Protein AF-A0AA96JY96-F1 (afdb_monomer_lite)

Secondary structure (DSSP, 8-state):
----------PPPPHHHHHHHHHHHHH-SS--HHHHHHHHHHHT--HHHHHHHHHHHHHHHHHHHHHHHHHHHHHHHHHHHHHHHHHHHHHHHHHTTGGGSTTSSTTS------------------

InterPro domains:
  IPR001356 Homeodomain [PF00046] (7-63)
  IPR001356 Homeodomain [PS50071] (4-64)
  IPR001356 Homeodomain [SM00389] (6-68)
  IPR001356 Homeodomain [cd00086] (7-64)
  IPR009057 Homedomain-like superfamily [SSF46689] (4-63)
  IPR017970 Homeobox, conserved site [PS00027] (39-62)
  IPR020479 Homeodomain, metazoa [PR00024] (28-39)
  IPR020479 Homeodomain, metazoa [PR00024] (43-53)
  IPR020479 Homeodomain, metazoa [PR00024] (53-62)
  IPR050296 Antennapedia-type homeobox [PTHR45659] (6-80)

Foldseek 3Di:
DPPPPDPDPDDDADPVLVVVLVVVCVVPLDDDPVVLVVSCVVRVHDSVVSVVVSVVVVVVVVVVVVVVVVVVVVVVVVVVVVVVVVVVVVVVVVVVPPPPPPVVPVPPDDDDDDDDDDDDDDDDDD

Radius of gyration: 41.64 Å; chains: 1; bounding box: 58×68×116 Å

Structure (mmCIF, N/CA/C/O backbone):
data_AF-A0AA96JY96-F1
#
_entry.id   AF-A0AA96JY96-F1
#
loop_
_atom_site.group_PDB
_atom_site.id
_atom_site.type_symbol
_a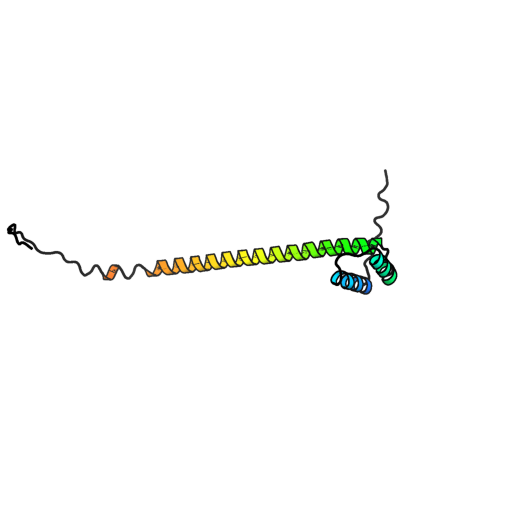tom_site.label_atom_id
_atom_site.label_alt_id
_atom_site.label_comp_id
_atom_site.label_asym_id
_atom_site.label_entity_id
_atom_site.label_seq_id
_atom_site.pdbx_PDB_ins_code
_atom_site.Cartn_x
_atom_site.Cartn_y
_atom_site.Cartn_z
_atom_site.occupancy
_atom_site.B_iso_or_equiv
_atom_site.auth_seq_id
_atom_site.auth_comp_id
_atom_site.auth_asym_id
_atom_site.auth_atom_id
_atom_site.pdbx_PDB_model_num
ATOM 1 N N . GLY A 1 1 ? 19.195 33.165 -6.068 1.00 35.53 1 GLY A N 1
ATOM 2 C CA . GLY A 1 1 ? 19.482 31.882 -6.739 1.00 35.53 1 GLY A CA 1
ATOM 3 C C . GLY A 1 1 ? 18.185 31.217 -7.148 1.00 35.53 1 GLY A C 1
ATOM 4 O O . GLY A 1 1 ? 17.439 30.784 -6.282 1.00 35.53 1 GLY A O 1
ATOM 5 N N . ALA A 1 2 ? 17.887 31.182 -8.446 1.00 46.56 2 ALA A N 1
ATOM 6 C CA . ALA A 1 2 ? 16.674 30.578 -8.991 1.00 46.56 2 ALA A CA 1
ATOM 7 C C . ALA A 1 2 ? 16.943 29.112 -9.365 1.00 46.56 2 ALA A C 1
ATOM 9 O O . ALA A 1 2 ? 17.385 28.820 -10.468 1.00 46.56 2 ALA A O 1
ATOM 10 N N . ASN A 1 3 ? 16.701 28.188 -8.433 1.00 48.47 3 ASN A N 1
ATOM 11 C CA . ASN A 1 3 ? 16.775 26.744 -8.693 1.00 48.47 3 ASN A CA 1
ATOM 12 C C . ASN A 1 3 ? 15.516 26.017 -8.182 1.00 48.47 3 ASN A C 1
ATOM 14 O O . ASN A 1 3 ? 15.566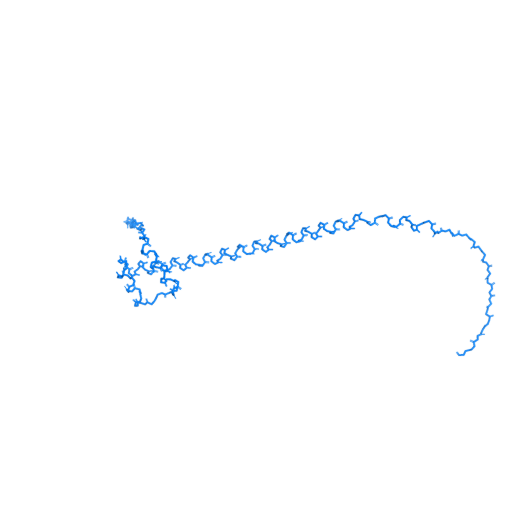 24.942 -7.597 1.00 48.47 3 ASN A O 1
ATOM 18 N N . GLY A 1 4 ? 14.348 26.626 -8.415 1.00 54.06 4 GLY A N 1
ATOM 19 C CA . GLY A 1 4 ? 13.026 26.011 -8.224 1.00 54.06 4 GLY A CA 1
ATOM 20 C C . GLY A 1 4 ? 12.534 25.247 -9.461 1.00 54.06 4 GLY A C 1
ATOM 21 O O . GLY A 1 4 ? 11.331 25.194 -9.723 1.00 54.06 4 GLY A O 1
ATOM 22 N N . LEU A 1 5 ? 13.449 24.718 -10.280 1.00 51.78 5 LEU A N 1
ATOM 23 C CA . LEU A 1 5 ? 13.134 24.208 -11.609 1.00 51.78 5 LEU A CA 1
ATOM 24 C C . LEU A 1 5 ? 12.411 22.851 -11.527 1.00 51.78 5 LEU A C 1
ATOM 26 O O . LEU A 1 5 ? 13.017 21.790 -11.421 1.00 51.78 5 LEU A O 1
ATOM 30 N N . ARG A 1 6 ? 11.079 22.930 -11.642 1.00 51.72 6 ARG A N 1
ATOM 31 C CA . ARG A 1 6 ? 10.169 21.883 -12.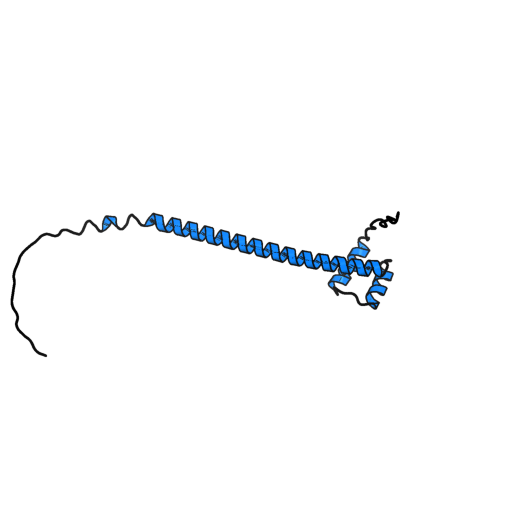135 1.00 51.72 6 ARG A CA 1
ATOM 32 C C . ARG A 1 6 ? 10.090 20.640 -11.233 1.00 51.72 6 ARG A C 1
ATOM 34 O O . ARG A 1 6 ? 10.693 19.603 -11.505 1.00 51.72 6 ARG A O 1
ATOM 41 N N . ARG A 1 7 ? 9.193 20.671 -10.234 1.00 59.50 7 ARG A N 1
ATOM 42 C CA . ARG A 1 7 ? 8.543 19.432 -9.767 1.00 59.50 7 ARG A CA 1
ATOM 43 C C . ARG A 1 7 ? 7.849 18.811 -10.982 1.00 59.50 7 ARG A C 1
ATOM 45 O O . ARG A 1 7 ? 6.760 19.235 -11.352 1.00 59.50 7 ARG A O 1
ATOM 52 N N . ARG A 1 8 ? 8.529 17.876 -11.651 1.00 64.88 8 ARG A N 1
ATOM 53 C CA . ARG A 1 8 ? 7.994 17.071 -12.753 1.00 64.88 8 ARG A CA 1
ATOM 54 C C . ARG A 1 8 ? 6.619 16.573 -12.313 1.00 64.88 8 ARG A C 1
ATOM 56 O O . ARG A 1 8 ? 6.522 15.953 -11.254 1.00 64.88 8 ARG A O 1
ATOM 63 N N . GLY A 1 9 ? 5.581 16.965 -13.057 1.00 65.69 9 GLY A N 1
ATOM 64 C CA . GLY A 1 9 ? 4.187 16.720 -12.696 1.00 65.69 9 GLY A CA 1
ATOM 65 C C . GLY A 1 9 ? 3.997 15.276 -12.249 1.00 65.69 9 GLY A C 1
ATOM 66 O O . GLY A 1 9 ? 4.583 14.356 -12.827 1.00 65.69 9 GLY A O 1
ATOM 67 N N . ARG A 1 10 ? 3.248 15.082 -11.162 1.00 78.94 10 ARG A N 1
ATOM 68 C CA . ARG A 1 10 ? 3.008 13.752 -10.610 1.00 78.94 10 ARG A CA 1
ATOM 69 C C . ARG A 1 10 ? 2.215 12.952 -11.634 1.00 78.94 10 ARG A C 1
ATOM 71 O O . ARG A 1 10 ? 1.009 13.126 -11.748 1.00 78.94 10 ARG A O 1
ATOM 78 N N . GLN A 1 11 ? 2.890 12.076 -12.363 1.00 85.19 11 GLN A N 1
ATOM 79 C CA . GLN A 1 11 ? 2.206 11.143 -13.240 1.00 85.19 11 GLN A CA 1
ATOM 80 C C . GLN A 1 11 ? 1.600 10.016 -12.403 1.00 85.19 11 GLN A C 1
ATOM 82 O O . GLN A 1 11 ? 2.275 9.433 -11.548 1.00 85.19 11 GLN A O 1
ATOM 87 N N . THR A 1 12 ? 0.318 9.745 -12.621 1.00 93.12 12 THR A N 1
ATOM 88 C CA . THR A 1 12 ? -0.383 8.601 -12.040 1.00 93.12 12 THR A CA 1
ATOM 89 C C . THR A 1 12 ? -0.037 7.340 -12.825 1.00 93.12 12 THR A C 1
ATOM 91 O O . THR A 1 12 ? 0.113 7.373 -14.045 1.00 93.12 12 THR A O 1
ATOM 94 N N . TYR A 1 13 ? 0.135 6.227 -12.115 1.00 96.62 13 TYR A N 1
ATOM 95 C CA . TYR A 1 13 ? 0.312 4.925 -12.753 1.00 96.62 13 TYR A CA 1
ATOM 96 C C . TYR A 1 13 ? -1.033 4.408 -13.249 1.00 96.62 13 TYR A C 1
ATOM 98 O O . TYR A 1 13 ? -2.075 4.692 -12.654 1.00 96.62 13 TYR A O 1
ATOM 106 N N . THR A 1 14 ? -1.013 3.645 -14.339 1.00 98.06 14 THR A N 1
ATOM 107 C CA . THR A 1 14 ? -2.225 3.009 -14.857 1.00 98.06 14 THR A CA 1
ATOM 108 C C . THR A 1 14 ? -2.736 1.948 -13.878 1.00 98.06 14 THR A C 1
ATOM 110 O O . THR A 1 14 ? -2.018 1.490 -12.977 1.00 98.06 14 THR A O 1
ATOM 113 N N . ARG A 1 15 ? -3.988 1.512 -14.068 1.00 97.88 15 ARG A N 1
ATOM 114 C CA . ARG A 1 15 ? -4.569 0.421 -13.273 1.00 97.88 15 ARG A CA 1
ATOM 115 C C . ARG A 1 15 ? -3.729 -0.853 -13.375 1.00 97.88 15 ARG A C 1
ATOM 117 O O . ARG A 1 15 ? -3.443 -1.458 -12.351 1.00 97.88 15 ARG A O 1
ATOM 124 N N . TYR A 1 16 ? -3.296 -1.206 -14.587 1.00 98.12 16 TYR A N 1
ATOM 125 C CA . TYR A 1 16 ? -2.450 -2.374 -14.842 1.00 98.12 16 TYR A CA 1
ATOM 126 C C . TYR A 1 16 ? -1.097 -2.277 -14.125 1.00 98.12 16 TYR A C 1
ATOM 128 O O . TYR A 1 16 ? -0.726 -3.193 -13.399 1.00 98.12 16 TYR A O 1
ATOM 136 N N . GLN A 1 17 ? -0.405 -1.136 -14.244 1.00 98.31 17 GLN A N 1
ATOM 137 C CA . GLN A 1 17 ? 0.876 -0.920 -13.562 1.00 98.31 17 GLN A CA 1
ATOM 138 C C . GLN A 1 17 ? 0.743 -1.076 -12.046 1.00 98.31 17 GLN A C 1
ATOM 140 O O . GLN A 1 17 ? 1.573 -1.721 -11.414 1.00 98.31 17 GLN A O 1
ATOM 145 N N . THR A 1 18 ? -0.312 -0.505 -11.462 1.00 98.25 18 THR A N 1
ATOM 146 C CA . THR A 1 18 ? -0.564 -0.608 -10.019 1.00 98.25 18 THR A CA 1
ATOM 147 C C . THR A 1 18 ? -0.840 -2.052 -9.604 1.00 98.25 18 THR A C 1
ATOM 149 O O . THR A 1 18 ? -0.305 -2.500 -8.596 1.00 98.25 18 THR A O 1
ATOM 152 N N . LEU A 1 19 ? -1.625 -2.790 -10.393 1.00 98.38 19 LEU A N 1
ATOM 153 C CA . LEU A 1 19 ? -1.949 -4.193 -10.133 1.00 98.38 19 LEU A CA 1
ATOM 154 C C . LEU A 1 19 ? -0.700 -5.079 -10.109 1.00 98.38 19 LEU A C 1
ATOM 156 O O . LEU A 1 19 ? -0.500 -5.814 -9.147 1.00 98.38 19 LEU A O 1
ATOM 160 N N . GLU A 1 20 ? 0.161 -4.971 -11.120 1.00 98.50 20 GLU A N 1
ATOM 161 C CA . GLU A 1 20 ? 1.389 -5.772 -11.193 1.00 98.50 20 GLU A CA 1
ATOM 162 C C . GLU A 1 20 ? 2.396 -5.397 -10.095 1.00 98.50 20 GLU A C 1
ATOM 164 O O . GLU A 1 20 ? 3.062 -6.267 -9.534 1.00 98.50 20 GLU A O 1
ATOM 169 N N . LEU A 1 21 ? 2.477 -4.112 -9.728 1.00 98.56 21 LEU A N 1
ATOM 170 C CA . LEU A 1 21 ? 3.290 -3.654 -8.598 1.00 98.56 21 LEU A CA 1
ATOM 171 C C . LEU A 1 21 ? 2.802 -4.230 -7.262 1.00 98.56 21 LEU A C 1
ATOM 173 O O . LEU A 1 21 ? 3.614 -4.711 -6.471 1.00 98.56 21 LEU A O 1
ATOM 177 N N . GLU A 1 22 ? 1.490 -4.210 -7.014 1.00 98.62 22 GLU A N 1
ATOM 178 C CA . GLU A 1 22 ? 0.902 -4.816 -5.816 1.00 98.62 22 GLU A CA 1
ATOM 179 C C . GLU A 1 22 ? 1.099 -6.333 -5.818 1.00 98.62 22 GLU A C 1
ATOM 181 O O . GLU A 1 22 ? 1.534 -6.877 -4.807 1.00 98.62 22 GLU A O 1
ATOM 186 N N . LYS A 1 23 ? 0.853 -7.022 -6.937 1.00 98.38 23 LYS A N 1
ATOM 187 C CA . LYS A 1 23 ? 1.056 -8.474 -7.062 1.00 98.38 23 LYS A CA 1
ATOM 188 C C . LYS A 1 23 ? 2.481 -8.885 -6.689 1.00 98.38 23 LYS A C 1
ATOM 190 O O . LYS A 1 23 ? 2.673 -9.820 -5.910 1.00 98.38 23 LYS A O 1
ATOM 195 N N . GLU A 1 24 ? 3.478 -8.161 -7.192 1.00 98.38 24 GLU A N 1
ATOM 196 C CA . GLU A 1 24 ? 4.865 -8.431 -6.826 1.00 98.38 24 GLU A CA 1
ATOM 197 C C . GLU A 1 24 ? 5.130 -8.126 -5.348 1.00 98.38 24 GLU A C 1
ATOM 199 O O . GLU A 1 24 ? 5.786 -8.914 -4.672 1.00 98.38 24 GLU A O 1
ATOM 204 N N . PHE A 1 25 ? 4.593 -7.020 -4.820 1.00 98.62 25 PHE A N 1
ATOM 205 C CA . PHE A 1 25 ? 4.758 -6.666 -3.411 1.00 98.62 25 PHE A CA 1
ATOM 206 C C . PHE A 1 25 ? 4.213 -7.750 -2.476 1.00 98.62 25 PHE A C 1
ATOM 208 O O . PHE A 1 25 ? 4.879 -8.089 -1.504 1.00 98.62 25 PHE A O 1
ATOM 215 N N . HIS A 1 26 ? 3.056 -8.339 -2.792 1.00 98.12 26 HIS A N 1
ATOM 216 C CA . HIS A 1 26 ? 2.503 -9.466 -2.030 1.00 98.12 26 HIS A CA 1
ATOM 217 C C . HIS A 1 26 ? 3.432 -10.686 -2.035 1.00 98.12 26 HIS A C 1
ATOM 219 O O . HIS A 1 26 ? 3.475 -11.423 -1.056 1.00 98.12 26 HIS A O 1
ATOM 225 N N . THR A 1 27 ? 4.188 -10.888 -3.117 1.00 97.75 27 THR A N 1
ATOM 226 C CA . THR A 1 27 ? 5.163 -11.983 -3.220 1.00 97.75 27 THR A CA 1
ATOM 227 C C . THR A 1 27 ? 6.430 -11.673 -2.421 1.00 97.75 27 THR A C 1
ATOM 229 O O . THR A 1 27 ? 6.945 -12.527 -1.702 1.00 97.75 27 THR A O 1
ATOM 232 N N . ASN A 1 28 ? 6.947 -10.446 -2.526 1.00 96.81 28 ASN A N 1
ATOM 233 C CA . ASN A 1 28 ? 8.090 -9.984 -1.749 1.00 96.81 28 ASN A CA 1
ATOM 234 C C . ASN A 1 28 ? 8.029 -8.468 -1.509 1.00 96.81 28 ASN A C 1
ATOM 236 O O . ASN A 1 28 ? 8.037 -7.666 -2.443 1.00 96.81 28 ASN A O 1
ATOM 240 N N . HIS A 1 29 ? 8.081 -8.049 -0.241 1.00 97.94 29 HIS A N 1
ATOM 241 C CA . HIS A 1 29 ? 8.071 -6.631 0.136 1.00 97.94 29 HIS A CA 1
ATOM 242 C C . HIS A 1 29 ? 9.344 -5.860 -0.280 1.00 97.94 29 HIS A C 1
ATOM 244 O O . HIS A 1 29 ? 9.381 -4.625 -0.189 1.00 97.94 29 HIS A O 1
ATOM 250 N N . TYR A 1 30 ? 10.395 -6.560 -0.719 1.00 98.31 30 TYR A N 1
ATOM 251 C CA . TYR A 1 30 ? 11.686 -6.008 -1.125 1.00 98.31 30 TYR A CA 1
ATOM 252 C C . TYR A 1 30 ? 12.136 -6.586 -2.467 1.00 98.31 30 TYR A C 1
ATOM 254 O O . TYR A 1 30 ? 12.131 -7.791 -2.687 1.00 98.31 30 TYR A O 1
ATOM 262 N N . LEU A 1 31 ? 12.615 -5.722 -3.361 1.00 97.94 31 LEU A N 1
ATOM 263 C CA . LEU A 1 31 ? 13.107 -6.156 -4.666 1.00 97.94 31 LEU A CA 1
ATOM 264 C C . LEU A 1 31 ? 14.618 -6.357 -4.691 1.00 97.94 31 LEU A C 1
ATOM 266 O O . LEU A 1 31 ? 15.389 -5.470 -4.302 1.00 97.94 31 LEU A O 1
ATOM 270 N N . THR A 1 32 ? 15.037 -7.458 -5.312 1.00 98.31 32 THR A N 1
ATOM 271 C CA . THR A 1 32 ? 16.415 -7.644 -5.775 1.00 98.31 32 THR A CA 1
ATOM 272 C C . THR A 1 32 ? 16.731 -6.716 -6.956 1.00 98.31 32 THR A C 1
ATOM 274 O O . THR A 1 32 ? 15.843 -6.123 -7.580 1.00 98.31 32 THR A O 1
ATOM 277 N N . ARG A 1 33 ? 18.023 -6.570 -7.286 1.00 98.12 33 ARG A N 1
ATOM 278 C CA . ARG A 1 33 ? 18.474 -5.787 -8.451 1.00 98.12 33 ARG A CA 1
ATOM 279 C C . ARG A 1 33 ? 17.857 -6.311 -9.747 1.00 98.12 33 ARG A C 1
ATOM 281 O O . ARG A 1 33 ? 17.343 -5.502 -10.510 1.00 98.12 33 ARG A O 1
ATOM 288 N N . ARG A 1 34 ? 17.913 -7.629 -9.968 1.00 98.31 34 ARG A N 1
ATOM 289 C CA . ARG A 1 34 ? 17.408 -8.295 -11.177 1.00 98.31 34 ARG A CA 1
ATOM 290 C C . ARG A 1 34 ? 15.904 -8.095 -11.335 1.00 98.31 34 ARG A C 1
ATOM 292 O O . ARG A 1 34 ? 15.471 -7.595 -12.367 1.00 98.31 34 ARG A O 1
ATOM 299 N N . ARG A 1 35 ? 15.124 -8.381 -10.286 1.00 98.38 35 ARG A N 1
ATOM 300 C CA . ARG A 1 35 ? 13.661 -8.280 -10.359 1.00 98.38 35 ARG A CA 1
ATOM 301 C C . ARG A 1 35 ? 13.187 -6.860 -10.666 1.00 98.38 35 ARG A C 1
ATOM 303 O O . ARG A 1 35 ? 12.246 -6.660 -11.424 1.00 98.38 35 ARG A O 1
ATOM 310 N N . ARG A 1 36 ? 13.897 -5.857 -10.145 1.00 98.56 36 ARG A N 1
ATOM 311 C CA . ARG A 1 36 ? 13.634 -4.445 -10.451 1.00 98.56 36 ARG A CA 1
ATOM 312 C C . ARG A 1 36 ? 13.790 -4.110 -11.936 1.00 98.56 36 ARG A C 1
ATOM 314 O O . ARG A 1 36 ? 12.991 -3.322 -12.430 1.00 98.56 36 ARG A O 1
ATOM 321 N N . ILE A 1 37 ? 14.785 -4.683 -12.622 1.00 98.69 37 ILE A N 1
ATOM 322 C CA . ILE A 1 37 ? 14.969 -4.509 -14.077 1.00 98.69 37 ILE A CA 1
ATOM 323 C C . ILE A 1 37 ? 13.783 -5.119 -14.813 1.00 98.69 37 ILE A C 1
ATOM 325 O O . ILE A 1 37 ? 13.167 -4.456 -15.641 1.00 98.69 37 ILE A O 1
ATOM 329 N N . GLU A 1 38 ? 13.443 -6.364 -14.478 1.00 98.50 38 GLU A N 1
ATOM 330 C CA . GLU A 1 38 ? 12.361 -7.105 -15.133 1.00 98.50 38 GLU A CA 1
ATOM 331 C C . GLU A 1 38 ? 11.032 -6.341 -15.042 1.00 98.50 38 GLU A C 1
ATOM 333 O O . GLU A 1 38 ? 10.371 -6.118 -16.055 1.00 98.50 38 GLU A O 1
ATOM 338 N N . MET A 1 39 ? 10.681 -5.846 -13.850 1.00 98.38 39 MET A N 1
ATOM 339 C CA . MET A 1 39 ? 9.469 -5.044 -13.661 1.00 98.38 39 MET A CA 1
ATOM 340 C C . MET A 1 39 ? 9.517 -3.690 -14.372 1.00 98.38 39 MET A C 1
ATOM 342 O O . MET A 1 39 ? 8.502 -3.239 -14.898 1.00 98.38 39 MET A O 1
ATOM 346 N N . ALA A 1 40 ? 10.675 -3.022 -14.371 1.00 98.50 40 ALA A N 1
ATOM 347 C CA . ALA A 1 40 ? 10.850 -1.744 -15.053 1.00 98.50 40 ALA A CA 1
ATOM 348 C C . ALA A 1 40 ? 10.535 -1.880 -16.551 1.00 98.50 40 ALA A C 1
ATOM 350 O O . ALA A 1 40 ? 9.746 -1.102 -17.091 1.00 98.50 40 ALA A O 1
ATOM 351 N N . HIS A 1 41 ? 11.076 -2.917 -17.195 1.00 98.44 41 HIS A N 1
ATOM 352 C CA . HIS A 1 41 ? 10.807 -3.206 -18.601 1.00 98.44 41 HIS A CA 1
ATOM 353 C C . HIS A 1 41 ? 9.345 -3.603 -18.837 1.00 98.44 41 HIS A C 1
ATOM 355 O O . HIS A 1 41 ? 8.700 -3.023 -19.707 1.00 98.44 41 HIS A O 1
ATOM 361 N N . ALA A 1 42 ? 8.799 -4.522 -18.032 1.00 98.06 42 ALA A N 1
ATOM 362 C CA . ALA A 1 42 ? 7.433 -5.025 -18.202 1.00 98.06 42 ALA A CA 1
ATOM 363 C C . ALA A 1 42 ? 6.350 -3.942 -18.044 1.00 98.06 42 ALA A C 1
ATOM 365 O O . ALA A 1 42 ? 5.292 -4.025 -18.663 1.00 98.06 42 ALA A O 1
ATOM 366 N N . LEU A 1 43 ? 6.600 -2.928 -17.210 1.00 98.06 43 LEU A N 1
ATOM 367 C CA . LEU A 1 43 ? 5.633 -1.870 -16.901 1.00 98.06 43 LEU A CA 1
ATOM 368 C C . LEU A 1 43 ? 5.931 -0.541 -17.603 1.00 98.06 43 LEU A C 1
ATOM 370 O O . LEU A 1 43 ? 5.213 0.435 -17.368 1.00 98.06 43 LEU A O 1
ATOM 374 N N . CYS A 1 44 ? 6.984 -0.487 -18.423 1.00 97.88 44 CYS A N 1
ATOM 375 C CA . CYS A 1 44 ? 7.500 0.738 -19.038 1.00 97.88 44 CYS A CA 1
ATOM 376 C C . CYS A 1 44 ? 7.741 1.857 -18.003 1.00 97.88 44 CYS A C 1
ATOM 378 O O . CYS A 1 44 ? 7.399 3.023 -18.209 1.00 97.88 44 CYS A O 1
ATOM 380 N N . LEU A 1 45 ? 8.320 1.491 -16.859 1.00 97.19 45 LEU A N 1
ATOM 381 C CA . LEU A 1 45 ? 8.710 2.408 -15.790 1.00 97.19 45 LEU A CA 1
ATOM 382 C C . LEU A 1 45 ? 10.225 2.372 -15.614 1.00 97.19 45 LEU A C 1
ATOM 384 O O . LEU A 1 45 ? 10.888 1.385 -15.901 1.00 97.19 45 LEU A O 1
ATOM 388 N N . THR A 1 46 ? 10.799 3.440 -15.077 1.00 98.12 46 THR A N 1
ATOM 389 C CA . THR A 1 46 ? 12.220 3.431 -14.707 1.00 98.12 46 THR A CA 1
ATOM 390 C C . THR A 1 46 ? 12.445 2.620 -13.433 1.00 98.12 46 THR A C 1
ATOM 392 O O . THR A 1 46 ? 11.627 2.635 -12.511 1.00 98.12 46 THR A O 1
ATOM 395 N N . GLU A 1 47 ? 13.622 2.012 -13.298 1.00 98.44 47 GLU A N 1
ATOM 396 C CA . GLU A 1 47 ? 14.026 1.324 -12.065 1.00 98.44 47 GLU A CA 1
ATOM 397 C C . GLU A 1 47 ? 13.893 2.195 -10.808 1.00 98.44 47 GLU A C 1
ATOM 399 O O . GLU A 1 47 ? 13.574 1.714 -9.717 1.00 98.44 47 GLU A O 1
ATOM 404 N N . ARG A 1 48 ? 14.130 3.504 -10.960 1.00 97.69 48 ARG A N 1
ATOM 405 C CA . ARG A 1 48 ? 13.959 4.491 -9.894 1.00 97.69 48 ARG A CA 1
ATOM 406 C C . ARG A 1 48 ? 12.496 4.609 -9.472 1.00 97.69 48 ARG A C 1
ATOM 408 O O . ARG A 1 48 ? 12.233 4.672 -8.275 1.00 97.69 48 ARG A O 1
ATOM 415 N N . GLN A 1 49 ? 11.558 4.639 -10.421 1.00 97.88 49 GLN A N 1
ATOM 416 C CA . GLN A 1 49 ? 10.122 4.663 -10.126 1.00 97.88 49 GLN A CA 1
ATOM 417 C C . GLN A 1 49 ? 9.691 3.387 -9.402 1.00 97.88 49 GLN A C 1
ATOM 419 O O . GLN A 1 49 ? 9.040 3.493 -8.366 1.00 97.88 49 GLN A O 1
ATOM 424 N N . ILE A 1 50 ? 10.148 2.216 -9.861 1.00 98.38 50 ILE A N 1
ATOM 425 C CA . ILE A 1 50 ? 9.902 0.937 -9.177 1.00 98.38 50 ILE A CA 1
ATOM 426 C C . ILE A 1 50 ? 10.435 0.988 -7.735 1.00 98.38 50 ILE A C 1
ATOM 428 O O . ILE A 1 50 ? 9.705 0.711 -6.783 1.00 98.38 50 ILE A O 1
ATOM 432 N N . LYS A 1 51 ? 11.684 1.437 -7.541 1.00 98.06 51 LYS A N 1
ATOM 433 C CA . LYS A 1 51 ? 12.299 1.581 -6.209 1.00 98.06 51 LYS A CA 1
ATOM 434 C C . LYS A 1 51 ? 11.485 2.501 -5.293 1.00 98.06 51 LYS A C 1
ATOM 436 O O . LYS A 1 51 ? 11.254 2.154 -4.136 1.00 98.06 51 LYS A O 1
ATOM 441 N N . ILE A 1 52 ? 11.071 3.665 -5.792 1.00 98.06 52 ILE A N 1
ATOM 442 C CA . ILE A 1 52 ? 10.287 4.642 -5.022 1.00 98.06 52 ILE A CA 1
ATOM 443 C C . ILE A 1 52 ? 8.910 4.079 -4.679 1.00 98.06 52 ILE A C 1
ATOM 445 O O . ILE A 1 52 ? 8.455 4.239 -3.548 1.00 98.06 52 ILE A O 1
ATOM 449 N N . TRP A 1 53 ? 8.255 3.392 -5.614 1.00 98.19 53 TRP A N 1
ATOM 450 C CA . TRP A 1 53 ? 6.955 2.790 -5.354 1.00 98.19 53 TRP A CA 1
ATOM 451 C C . TRP A 1 53 ? 7.044 1.736 -4.243 1.00 98.19 53 TRP A C 1
ATOM 453 O O . TRP A 1 53 ? 6.288 1.826 -3.281 1.00 98.19 53 TRP A O 1
ATOM 463 N N . PHE A 1 54 ? 8.040 0.841 -4.272 1.00 98.69 54 PHE A N 1
ATOM 464 C CA . PHE A 1 54 ? 8.254 -0.151 -3.205 1.00 98.69 54 PHE A CA 1
ATOM 465 C C . PHE A 1 54 ? 8.608 0.484 -1.852 1.00 98.69 54 PHE A C 1
ATOM 467 O O . PHE A 1 54 ? 8.227 -0.024 -0.798 1.00 98.69 54 PHE A O 1
ATOM 474 N N . GLN A 1 55 ? 9.335 1.605 -1.843 1.00 98.62 55 GLN A N 1
ATOM 475 C CA . GLN A 1 55 ? 9.563 2.375 -0.615 1.00 98.62 55 GLN A CA 1
ATOM 476 C C . GLN A 1 55 ? 8.246 2.938 -0.064 1.00 98.62 55 GLN A C 1
ATOM 478 O O . GLN A 1 55 ? 7.928 2.721 1.104 1.00 98.62 55 GLN A O 1
ATOM 483 N N . ASN A 1 56 ? 7.449 3.591 -0.910 1.00 98.25 56 ASN A N 1
ATOM 484 C CA . ASN A 1 56 ? 6.154 4.148 -0.521 1.00 98.25 56 ASN A CA 1
ATOM 485 C C . ASN A 1 56 ? 5.181 3.060 -0.054 1.00 98.25 56 ASN A C 1
ATOM 487 O O . ASN A 1 56 ? 4.492 3.244 0.950 1.00 98.25 56 ASN A O 1
ATOM 491 N N . ARG A 1 57 ? 5.156 1.910 -0.734 1.00 98.56 57 ARG A N 1
ATOM 492 C CA . ARG A 1 57 ? 4.278 0.789 -0.399 1.00 98.56 57 ARG A CA 1
ATOM 493 C C . ARG A 1 57 ? 4.608 0.185 0.964 1.00 98.56 57 ARG A C 1
ATOM 495 O O . ARG A 1 57 ? 3.684 -0.041 1.746 1.00 98.56 57 ARG A O 1
ATOM 502 N N . ARG A 1 58 ? 5.896 0.025 1.302 1.00 98.50 58 ARG A N 1
ATOM 503 C CA . ARG A 1 58 ? 6.333 -0.382 2.654 1.00 98.50 58 ARG A CA 1
ATOM 504 C C . ARG A 1 58 ? 5.944 0.636 3.720 1.00 98.50 58 ARG A C 1
ATOM 506 O O . ARG A 1 58 ? 5.487 0.254 4.793 1.00 98.50 58 ARG A O 1
ATOM 513 N N . MET A 1 59 ? 6.081 1.929 3.428 1.00 98.38 59 MET A N 1
ATOM 514 C CA . MET A 1 59 ? 5.634 2.974 4.354 1.00 98.38 59 MET A CA 1
ATOM 515 C C . MET A 1 59 ? 4.120 2.931 4.572 1.00 98.38 59 MET A C 1
ATOM 517 O O . MET A 1 59 ? 3.674 3.129 5.700 1.00 98.38 59 MET A O 1
ATOM 521 N N . LYS A 1 60 ? 3.341 2.634 3.525 1.00 97.62 60 LYS A N 1
ATOM 522 C CA . LYS A 1 60 ? 1.893 2.430 3.627 1.00 97.62 60 LYS A CA 1
ATOM 523 C C . LYS A 1 60 ? 1.558 1.212 4.490 1.00 97.62 60 LYS A C 1
ATOM 525 O O . LYS A 1 60 ? 0.804 1.369 5.438 1.00 97.62 60 LYS A O 1
ATOM 530 N N . LEU A 1 61 ? 2.201 0.065 4.249 1.00 97.88 61 LEU A N 1
ATOM 531 C CA . LEU A 1 61 ? 2.022 -1.149 5.057 1.00 97.88 61 LEU A CA 1
ATOM 532 C C . LEU A 1 61 ? 2.294 -0.885 6.543 1.00 97.88 61 LEU A C 1
ATOM 534 O O . LEU A 1 61 ? 1.511 -1.270 7.403 1.00 97.88 61 LEU A O 1
ATOM 538 N N . LYS A 1 62 ? 3.380 -0.167 6.854 1.00 97.62 62 LYS A N 1
ATOM 539 C CA . LYS A 1 62 ? 3.703 0.208 8.236 1.00 97.62 62 LYS A CA 1
ATOM 540 C C . LYS A 1 62 ? 2.584 1.031 8.886 1.00 97.62 62 LYS A C 1
ATOM 542 O O . LYS A 1 62 ? 2.262 0.797 10.045 1.00 97.62 62 LYS A O 1
ATOM 547 N N . LYS A 1 63 ? 2.003 1.984 8.149 1.00 96.81 63 LYS A N 1
ATOM 548 C CA . LYS A 1 63 ? 0.874 2.796 8.629 1.00 96.81 63 LYS A CA 1
ATOM 549 C C . LYS A 1 63 ? -0.397 1.966 8.800 1.00 96.81 63 LYS A C 1
ATOM 551 O O . LYS A 1 63 ? -1.069 2.132 9.804 1.00 96.81 63 LYS A O 1
ATOM 556 N N . GLU A 1 64 ? -0.693 1.074 7.857 1.00 96.06 64 GLU A N 1
ATOM 557 C CA . GLU A 1 64 ? -1.838 0.153 7.920 1.00 96.06 64 GLU A CA 1
ATOM 558 C C . GLU A 1 64 ? -1.748 -0.732 9.178 1.00 96.06 64 GLU A C 1
ATOM 560 O O . GLU A 1 64 ? -2.698 -0.803 9.950 1.00 96.06 64 GLU A O 1
ATOM 565 N N . ILE A 1 65 ? -0.574 -1.312 9.460 1.00 95.62 65 ILE A N 1
ATOM 566 C CA . ILE A 1 65 ? -0.335 -2.113 10.674 1.00 95.62 65 ILE A CA 1
ATOM 567 C C . ILE A 1 65 ? -0.490 -1.271 11.946 1.00 95.62 65 ILE A C 1
ATOM 569 O O . ILE A 1 65 ? -1.081 -1.732 12.920 1.00 95.62 65 ILE A O 1
ATOM 573 N N . GLN A 1 66 ? 0.054 -0.053 11.960 1.00 94.75 66 GLN A N 1
ATOM 574 C CA . GLN A 1 66 ? -0.037 0.829 13.123 1.00 94.75 66 GLN A CA 1
ATOM 575 C C . GLN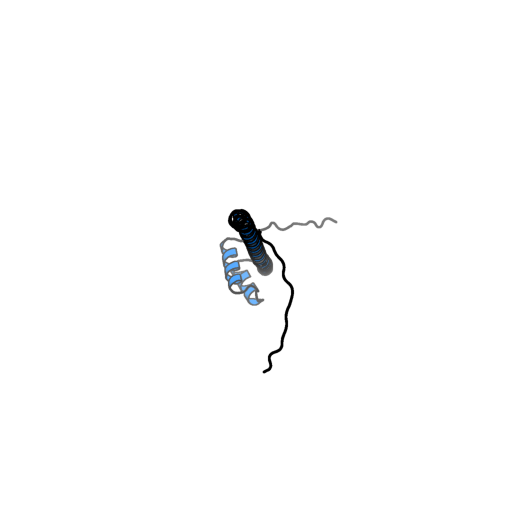 A 1 66 ? -1.489 1.242 13.408 1.00 94.75 66 GLN A C 1
ATOM 577 O O . GLN A 1 66 ? -1.915 1.186 14.557 1.00 94.75 66 GLN A O 1
ATOM 582 N N . ALA A 1 67 ? -2.262 1.563 12.370 1.00 93.88 67 ALA A N 1
ATOM 583 C CA . ALA A 1 67 ? -3.675 1.905 12.504 1.00 93.88 67 ALA A CA 1
ATOM 584 C C . ALA A 1 67 ? -4.496 0.741 13.083 1.00 93.88 67 ALA A C 1
ATOM 586 O O . ALA A 1 67 ? -5.325 0.954 13.960 1.00 93.88 67 ALA A O 1
ATOM 587 N N . ILE A 1 68 ? -4.228 -0.499 12.655 1.00 93.31 68 ILE A N 1
ATOM 588 C CA . ILE A 1 68 ? -4.892 -1.691 13.215 1.00 93.31 68 ILE A CA 1
ATOM 589 C C . ILE A 1 68 ? -4.571 -1.847 14.707 1.00 93.31 68 ILE A C 1
ATOM 591 O O . ILE A 1 68 ? -5.458 -2.144 15.503 1.00 93.31 68 ILE A O 1
ATOM 595 N N . LYS A 1 69 ? -3.315 -1.616 15.111 1.00 92.69 69 LYS A N 1
ATOM 596 C CA . LYS A 1 69 ? -2.929 -1.669 16.530 1.00 92.69 69 LYS A CA 1
ATOM 597 C C . LYS A 1 69 ? -3.663 -0.620 17.362 1.00 92.69 69 LYS A C 1
ATOM 599 O O . LYS A 1 69 ? -4.117 -0.935 18.455 1.00 92.69 69 LYS A O 1
ATOM 604 N N . GLU A 1 70 ? -3.776 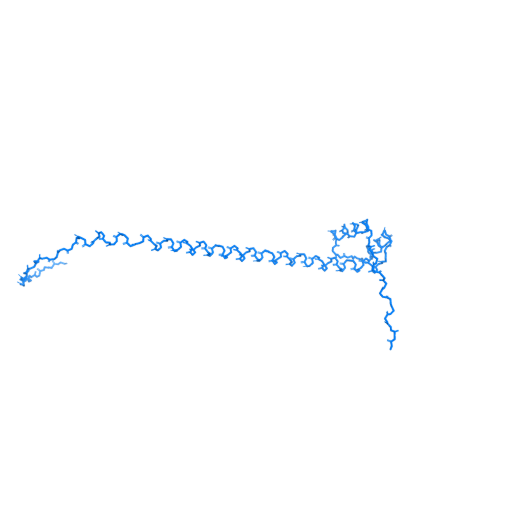0.601 16.847 1.00 92.88 70 GLU A N 1
ATOM 605 C CA . GLU A 1 70 ? -4.478 1.696 17.523 1.00 92.88 70 GLU A CA 1
ATOM 606 C C . GLU A 1 70 ? -5.978 1.417 17.662 1.00 92.88 70 GLU A C 1
ATOM 608 O O . GLU A 1 70 ? -6.531 1.638 18.737 1.00 92.88 70 GLU A O 1
ATOM 613 N N . LEU A 1 71 ? -6.618 0.866 16.626 1.00 92.00 71 LEU A N 1
ATOM 614 C CA . LEU A 1 71 ? -8.026 0.459 16.684 1.00 92.00 71 LEU A CA 1
ATOM 615 C C . LEU A 1 71 ? -8.262 -0.622 17.747 1.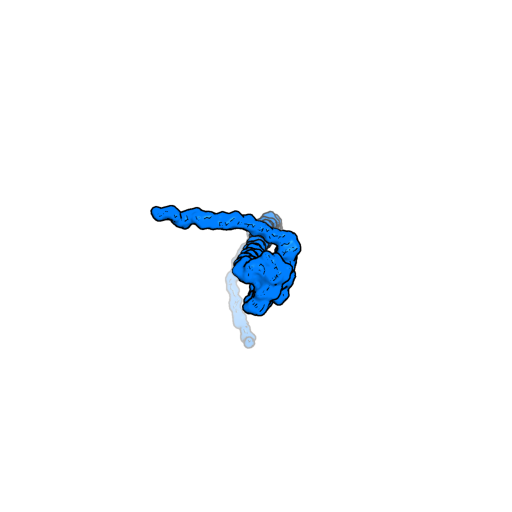00 92.00 71 LEU A C 1
ATOM 617 O O . LEU A 1 71 ? -9.148 -0.471 18.583 1.00 92.00 71 LEU A O 1
ATOM 621 N N . ASN A 1 72 ? -7.424 -1.661 17.781 1.00 93.06 72 ASN A N 1
ATOM 622 C CA . ASN A 1 72 ? -7.553 -2.735 18.770 1.00 93.06 72 ASN A CA 1
ATOM 623 C C . ASN A 1 72 ? -7.363 -2.230 20.213 1.00 93.06 72 ASN A C 1
ATOM 625 O O . ASN A 1 72 ? -8.030 -2.697 21.136 1.00 93.06 72 ASN A O 1
ATOM 629 N N . GLU A 1 73 ? -6.451 -1.278 20.423 1.00 92.62 73 GLU A N 1
ATOM 630 C CA . GLU A 1 73 ? -6.223 -0.676 21.740 1.00 92.62 73 GLU A CA 1
ATOM 631 C C . GLU A 1 73 ? -7.426 0.173 22.181 1.00 92.62 73 GLU A C 1
ATOM 633 O O . GLU A 1 73 ? -7.870 0.066 23.325 1.00 92.62 73 GLU A O 1
ATOM 638 N N . GLN A 1 74 ? -8.012 0.953 21.267 1.00 90.25 74 GLN A N 1
ATOM 639 C CA . GLN A 1 74 ? -9.238 1.710 21.536 1.00 90.25 74 GLN A CA 1
ATOM 640 C C . GLN A 1 74 ? -10.413 0.787 21.879 1.00 90.25 74 GLN A C 1
ATOM 642 O O . GLN A 1 74 ? -11.131 1.044 22.846 1.00 90.25 74 GLN A O 1
ATOM 647 N N . GLU A 1 75 ? -10.589 -0.315 21.145 1.00 91.56 75 GLU A N 1
ATOM 648 C CA . GLU A 1 75 ? -11.632 -1.306 21.436 1.00 91.56 75 GLU A CA 1
ATOM 649 C C . GLU A 1 75 ? -11.445 -1.954 22.811 1.00 91.56 75 GLU A C 1
ATOM 651 O O . GLU A 1 75 ? -12.410 -2.096 23.568 1.00 91.56 75 GLU A O 1
ATOM 656 N N . LYS A 1 76 ? -10.205 -2.293 23.177 1.00 91.38 76 LYS A N 1
ATOM 657 C CA . LYS A 1 76 ? -9.883 -2.852 24.494 1.00 91.38 76 LYS A CA 1
ATOM 658 C C . LYS A 1 76 ? -10.183 -1.861 25.619 1.00 91.38 76 LYS A C 1
ATOM 660 O O . LYS A 1 76 ? -10.757 -2.249 26.638 1.00 91.38 76 LYS A O 1
ATOM 665 N N . GLN A 1 77 ? -9.834 -0.588 25.440 1.00 90.38 77 GLN A N 1
ATOM 666 C CA . GLN A 1 77 ? -10.137 0.468 26.411 1.00 90.38 77 GLN A CA 1
ATOM 667 C C . GLN A 1 77 ? -11.646 0.691 26.544 1.00 90.38 77 GLN A C 1
ATOM 669 O O . GLN A 1 77 ? -12.154 0.765 27.664 1.00 90.38 77 GLN A O 1
ATOM 674 N N . ALA A 1 78 ? -12.379 0.714 25.429 1.00 92.44 78 ALA A N 1
ATOM 675 C CA . ALA A 1 78 ? -13.834 0.826 25.436 1.00 92.44 78 ALA A CA 1
ATOM 676 C C . ALA A 1 78 ? -14.500 -0.373 26.136 1.00 92.44 78 ALA A C 1
ATOM 678 O O . ALA A 1 78 ? -15.425 -0.192 26.930 1.00 92.44 78 ALA A O 1
ATOM 679 N N . GLN A 1 79 ? -14.010 -1.597 25.908 1.00 90.88 79 GLN A N 1
ATOM 680 C CA . GLN A 1 79 ? -14.489 -2.789 26.615 1.00 90.88 79 GLN A CA 1
ATOM 681 C C . GLN A 1 79 ? -14.179 -2.741 28.111 1.00 90.88 79 GLN A C 1
ATOM 683 O O . GLN A 1 79 ? -15.059 -3.057 28.910 1.00 90.88 79 GLN A O 1
ATOM 688 N N . ALA A 1 80 ? -12.979 -2.307 28.503 1.00 91.44 80 ALA A N 1
ATOM 689 C CA . ALA A 1 80 ? -12.611 -2.160 29.909 1.00 91.44 80 ALA A CA 1
ATOM 690 C C . ALA A 1 80 ? -13.493 -1.122 30.621 1.00 91.44 80 ALA A C 1
ATOM 692 O O . ALA A 1 80 ? -14.002 -1.391 31.708 1.00 91.44 80 ALA A O 1
ATOM 693 N N . GLN A 1 81 ? -13.745 0.028 29.987 1.00 90.88 81 GLN A N 1
ATOM 694 C CA . GLN A 1 81 ? -14.647 1.057 30.516 1.00 90.88 81 GLN A CA 1
ATOM 695 C C . GLN A 1 81 ? -16.086 0.549 30.628 1.00 90.88 81 GLN A C 1
ATOM 697 O O . GLN A 1 81 ? -16.734 0.760 31.651 1.00 90.88 81 GLN A O 1
ATOM 702 N N . LYS A 1 82 ? -16.582 -0.169 29.613 1.00 91.06 82 LYS A N 1
ATOM 703 C CA . LYS A 1 82 ? -17.922 -0.764 29.642 1.00 91.06 82 LYS A CA 1
ATOM 704 C C . LYS A 1 82 ? -18.045 -1.816 30.745 1.00 91.06 82 LYS A C 1
ATOM 706 O O . LYS A 1 82 ? -19.023 -1.794 31.483 1.00 91.06 82 LYS A O 1
ATOM 711 N N . ALA A 1 83 ? -17.058 -2.698 30.897 1.00 91.12 83 ALA A N 1
ATOM 712 C CA . ALA A 1 83 ? -17.033 -3.694 31.967 1.00 91.12 83 ALA A CA 1
ATOM 713 C C . ALA A 1 83 ? -16.989 -3.038 33.356 1.00 91.12 83 ALA A C 1
ATOM 715 O O . ALA A 1 83 ? -17.747 -3.433 34.240 1.00 91.12 83 ALA A O 1
ATOM 716 N N . ALA A 1 84 ? -16.172 -1.994 33.530 1.00 91.31 84 ALA A N 1
ATOM 717 C CA . ALA A 1 84 ? -16.115 -1.226 34.770 1.00 91.31 84 ALA A CA 1
ATOM 718 C C . ALA A 1 84 ? -17.452 -0.533 35.082 1.00 91.31 84 ALA A C 1
ATOM 720 O O . ALA A 1 84 ? -17.919 -0.590 36.216 1.00 91.31 84 ALA A O 1
ATOM 721 N N . ALA A 1 85 ? -18.107 0.060 34.079 1.00 91.69 85 ALA A N 1
ATOM 722 C CA . ALA A 1 85 ? -19.420 0.681 34.242 1.00 91.69 85 ALA A CA 1
ATOM 723 C C . ALA A 1 85 ? -20.506 -0.342 34.618 1.00 91.69 85 ALA A C 1
ATOM 725 O O . ALA A 1 85 ? -21.316 -0.077 35.504 1.00 91.69 85 ALA A O 1
ATOM 726 N N . VAL A 1 86 ? -20.503 -1.527 33.995 1.00 92.19 86 VAL A N 1
ATOM 727 C CA . VAL A 1 86 ? -21.424 -2.625 34.341 1.00 92.19 86 VAL A CA 1
ATOM 728 C C . VAL A 1 86 ? -21.183 -3.110 35.772 1.00 92.19 86 VAL A C 1
ATOM 730 O O . VAL A 1 86 ? -22.139 -3.274 36.527 1.00 92.19 86 VAL A O 1
ATOM 733 N N . ALA A 1 87 ? -19.922 -3.291 36.171 1.00 89.75 87 ALA A N 1
ATOM 734 C CA . ALA A 1 87 ? -19.572 -3.686 37.533 1.00 89.75 87 ALA A CA 1
ATOM 735 C C . ALA A 1 87 ? -19.996 -2.627 38.567 1.00 89.75 87 ALA A C 1
ATOM 737 O O . ALA A 1 87 ? -20.554 -2.973 39.607 1.00 89.75 87 ALA A O 1
ATOM 738 N N . ALA A 1 88 ? -19.800 -1.341 38.264 1.00 89.00 88 ALA A N 1
ATOM 739 C CA . ALA A 1 88 ? -20.236 -0.242 39.122 1.00 89.00 88 ALA A CA 1
ATOM 740 C C . ALA A 1 88 ? -21.768 -0.193 39.262 1.00 89.00 88 ALA A C 1
ATOM 742 O O . ALA A 1 88 ? -22.278 -0.071 40.375 1.00 89.00 88 ALA A O 1
ATOM 743 N N . ALA A 1 89 ? -22.511 -0.351 38.162 1.00 88.31 89 ALA A N 1
ATOM 744 C CA . ALA A 1 89 ? -23.973 -0.403 38.193 1.00 88.31 89 ALA A CA 1
ATOM 745 C C . ALA A 1 89 ? -24.491 -1.600 39.011 1.00 88.31 89 ALA A C 1
ATOM 747 O O . ALA A 1 89 ? -25.423 -1.450 39.802 1.00 88.31 89 ALA A O 1
ATOM 748 N N . ALA A 1 90 ? -23.856 -2.768 38.872 1.00 86.12 90 ALA A N 1
ATOM 749 C CA . ALA A 1 90 ? -24.181 -3.947 39.671 1.00 86.12 90 ALA A CA 1
ATOM 750 C C . ALA A 1 90 ? -23.924 -3.713 41.171 1.00 86.12 90 ALA A C 1
ATOM 752 O O . ALA A 1 90 ? -24.774 -4.050 41.993 1.00 86.12 90 ALA A O 1
ATOM 753 N N . ALA A 1 91 ? -22.803 -3.079 41.534 1.00 85.88 91 ALA A N 1
ATOM 754 C CA . ALA A 1 91 ? -22.495 -2.749 42.926 1.00 85.88 91 ALA A CA 1
ATOM 755 C C . ALA A 1 91 ? -23.535 -1.795 43.549 1.00 85.88 91 ALA A C 1
ATOM 757 O O . ALA A 1 91 ? -23.995 -2.034 44.664 1.00 85.88 91 ALA A O 1
ATOM 758 N N . VAL A 1 92 ? -23.972 -0.764 42.812 1.00 84.88 92 VAL A N 1
ATOM 759 C CA . VAL A 1 92 ? -25.016 0.177 43.269 1.00 84.88 92 VAL A CA 1
ATOM 760 C C . VAL A 1 92 ? -26.368 -0.517 43.476 1.00 84.88 92 VAL A C 1
ATOM 762 O O . VAL A 1 92 ? -27.094 -0.183 44.415 1.00 84.88 92 VAL A O 1
ATOM 765 N N . ALA A 1 93 ? -26.718 -1.492 42.632 1.00 81.81 93 ALA A N 1
ATOM 766 C CA . ALA A 1 93 ? -27.957 -2.256 42.779 1.00 81.81 93 ALA A CA 1
ATOM 767 C C . ALA A 1 93 ? -27.955 -3.146 44.038 1.00 81.81 93 ALA A C 1
ATOM 769 O O . ALA A 1 93 ? -28.975 -3.234 44.722 1.00 81.81 93 ALA A O 1
ATOM 770 N N . VAL A 1 94 ? -26.813 -3.758 44.380 1.00 77.19 94 VAL A N 1
ATOM 771 C CA . VAL A 1 94 ? -26.675 -4.619 45.571 1.00 77.19 94 VAL A CA 1
ATOM 772 C C . VAL A 1 94 ? -26.848 -3.825 46.872 1.00 77.19 94 VAL A C 1
ATOM 774 O O . VAL A 1 94 ? -27.520 -4.295 47.789 1.00 77.19 94 VAL A O 1
ATOM 777 N N . SER A 1 95 ? -26.318 -2.601 46.957 1.00 70.69 95 SER A N 1
ATOM 778 C CA . SER A 1 95 ? -26.424 -1.779 48.174 1.00 70.69 95 SER A CA 1
ATOM 779 C C . SER A 1 95 ? -27.847 -1.291 48.494 1.00 70.69 95 SER A C 1
ATOM 781 O O . SER A 1 95 ? -28.131 -0.993 49.651 1.00 70.69 95 SER A O 1
ATOM 783 N N . GLN A 1 96 ? -28.763 -1.222 47.519 1.00 65.25 96 GLN A N 1
ATOM 784 C CA . GLN A 1 96 ? -30.132 -0.727 47.748 1.00 65.25 96 GLN A CA 1
ATOM 785 C C . GLN A 1 96 ? -31.107 -1.772 48.330 1.00 65.25 96 GLN A C 1
ATOM 787 O O . GLN A 1 96 ? -32.170 -1.390 48.812 1.00 65.25 96 GLN A O 1
ATOM 792 N N . GLN A 1 97 ? -30.771 -3.070 48.348 1.00 58.38 97 GLN A N 1
ATOM 793 C CA . GLN A 1 97 ? -31.659 -4.123 48.883 1.00 58.38 97 GLN A CA 1
ATOM 794 C C . GLN A 1 97 ? -31.470 -4.428 50.383 1.00 58.38 97 GLN A C 1
ATOM 796 O O . GLN A 1 97 ? -32.234 -5.208 50.949 1.00 58.38 97 GLN A O 1
ATOM 801 N N . GLN A 1 98 ? -30.486 -3.827 51.059 1.00 54.72 98 GLN A N 1
ATOM 802 C CA . GLN A 1 98 ? -30.087 -4.250 52.409 1.00 54.72 98 GLN A CA 1
ATOM 803 C C . GLN A 1 98 ? -30.865 -3.698 53.630 1.00 54.72 98 GLN A C 1
ATOM 805 O O . GLN A 1 98 ? -30.760 -4.332 54.681 1.00 54.72 98 GLN A O 1
ATOM 810 N N . PRO A 1 99 ? -31.673 -2.614 53.594 1.00 55.28 99 PRO A N 1
ATOM 811 C CA . PRO A 1 99 ? -32.229 -2.090 54.848 1.00 55.28 99 PRO A CA 1
ATOM 812 C C . PRO A 1 99 ? -33.483 -2.814 55.384 1.00 55.28 99 PRO A C 1
ATOM 814 O O . PRO A 1 99 ? -33.876 -2.544 56.516 1.00 55.28 99 PRO A O 1
ATOM 817 N N . GLN A 1 100 ? -34.118 -3.746 54.656 1.00 55.12 100 GLN A N 1
ATOM 818 C CA . GLN A 1 100 ? -35.400 -4.329 55.109 1.00 55.12 100 GLN A CA 1
ATOM 819 C C . GLN A 1 100 ? -35.309 -5.569 56.017 1.00 55.12 100 GLN A C 1
ATOM 821 O O . GLN A 1 100 ? -36.281 -5.858 56.710 1.00 55.12 100 GLN A O 1
ATOM 826 N N . GLN A 1 101 ? -34.180 -6.287 56.094 1.00 56.34 101 GLN A N 1
ATOM 827 C CA . GLN A 1 101 ? -34.100 -7.488 56.952 1.00 56.34 101 GLN A CA 1
ATOM 828 C C . GLN A 1 101 ? -33.697 -7.203 58.406 1.00 56.34 101 GLN A C 1
ATOM 830 O O . GLN A 1 101 ? -34.008 -7.999 59.289 1.00 56.34 101 GLN A O 1
ATOM 835 N N . GLN A 1 102 ? -33.068 -6.061 58.703 1.00 56.88 102 GLN A N 1
ATOM 836 C CA . GLN A 1 102 ? -32.565 -5.798 60.058 1.00 56.88 102 GLN A CA 1
ATOM 837 C C . GLN A 1 102 ? -33.633 -5.249 61.020 1.00 56.88 102 GLN A C 1
ATOM 839 O O . GLN A 1 102 ? -33.482 -5.354 62.235 1.00 56.88 102 GLN A O 1
ATOM 844 N N . GLN A 1 103 ? -34.756 -4.736 60.503 1.00 56.88 103 GLN A N 1
ATOM 845 C CA . GLN A 1 103 ? -35.838 -4.203 61.339 1.00 56.88 103 GLN A CA 1
ATOM 846 C C . GLN A 1 103 ? -36.819 -5.281 61.833 1.00 56.88 103 GLN A C 1
ATOM 848 O O . GLN A 1 103 ? -37.587 -5.033 62.759 1.00 56.88 103 GLN A O 1
ATOM 853 N N . GLN A 1 104 ? -36.763 -6.500 61.282 1.00 57.53 104 GLN A N 1
ATOM 854 C CA . GLN A 1 104 ? -37.633 -7.599 61.717 1.00 57.53 104 GLN A CA 1
ATOM 855 C C . GLN A 1 104 ? -37.037 -8.427 62.871 1.00 57.53 104 GLN A C 1
ATOM 857 O O . GLN A 1 104 ? -37.751 -9.210 63.490 1.00 57.53 104 GLN A O 1
ATOM 862 N N . GLN A 1 105 ? -35.759 -8.218 63.220 1.00 57.41 105 GLN A N 1
ATOM 863 C CA . GLN A 1 105 ? -35.080 -8.974 64.282 1.00 57.41 105 GLN A CA 1
ATOM 864 C C . GLN A 1 105 ? -35.031 -8.245 65.642 1.00 57.41 105 GLN A C 1
ATOM 866 O O . GLN A 1 105 ? -34.674 -8.854 66.644 1.00 57.41 105 GLN A O 1
ATOM 871 N N . GLN A 1 106 ? -35.461 -6.977 65.724 1.00 56.72 106 GLN A N 1
ATOM 872 C CA . GLN A 1 106 ? -35.513 -6.208 66.984 1.00 56.72 106 GLN A CA 1
ATOM 873 C C . GLN A 1 106 ? -36.803 -6.383 67.807 1.00 56.72 106 GLN A C 1
ATOM 875 O O . GLN A 1 106 ? -36.928 -5.778 68.866 1.00 56.72 106 GLN A O 1
ATOM 880 N N . GLN A 1 107 ? -37.746 -7.234 67.388 1.00 57.47 107 GLN A N 1
ATOM 881 C CA . GLN A 1 107 ? -38.952 -7.534 68.182 1.00 57.47 107 GLN A CA 1
ATOM 882 C C . GLN A 1 107 ? -38.814 -8.760 69.108 1.00 57.47 107 GLN A C 1
ATOM 884 O O . GLN A 1 107 ? -39.786 -9.154 69.744 1.00 57.47 107 GLN A O 1
ATOM 889 N N . GLN A 1 108 ? -37.618 -9.341 69.251 1.00 58.06 108 GLN A N 1
ATOM 890 C CA . GLN A 1 108 ? -37.339 -10.376 70.256 1.00 58.06 108 GLN A CA 1
ATOM 891 C C . GLN A 1 108 ? -36.175 -9.943 71.152 1.00 58.06 108 GLN A C 1
ATOM 893 O O . GLN A 1 108 ? -35.027 -10.308 70.935 1.00 58.06 108 GLN A O 1
ATOM 898 N N . GLY A 1 109 ? -36.471 -9.125 72.160 1.00 52.00 109 GLY A N 1
ATOM 899 C CA . GLY A 1 109 ? -35.479 -8.684 73.137 1.00 52.00 109 GLY A CA 1
ATOM 900 C C . GLY A 1 109 ? -36.126 -7.957 74.305 1.00 52.00 109 GLY A C 1
ATOM 901 O O . GLY A 1 109 ? -36.051 -6.738 74.387 1.00 52.00 109 GLY A O 1
ATOM 902 N N . ASN A 1 110 ? -36.777 -8.708 75.194 1.00 60.84 110 ASN A N 1
ATOM 903 C CA . ASN A 1 110 ? -37.283 -8.208 76.471 1.00 60.84 110 ASN A CA 1
ATOM 904 C C . ASN A 1 110 ? -36.333 -8.684 77.591 1.00 60.84 110 ASN A C 1
ATOM 906 O O . ASN A 1 110 ? -36.190 -9.898 77.748 1.00 60.84 110 ASN A O 1
ATOM 910 N N . PRO A 1 111 ? -35.692 -7.794 78.374 1.00 63.47 111 PRO A N 1
ATOM 911 C CA . PRO A 1 111 ? -34.972 -8.166 79.585 1.00 63.47 111 PRO A CA 1
ATOM 912 C C . PRO A 1 111 ? -35.828 -7.825 80.814 1.00 63.47 111 PRO A C 1
ATOM 914 O O . PRO A 1 111 ? -36.125 -6.660 81.067 1.00 63.47 111 PRO A O 1
ATOM 917 N N . ALA A 1 112 ? -36.227 -8.823 81.601 1.00 53.38 112 ALA A N 1
ATOM 918 C CA . ALA A 1 112 ? -36.790 -8.581 82.927 1.00 53.38 112 ALA A CA 1
ATOM 919 C C . ALA A 1 112 ? -36.519 -9.757 83.874 1.00 53.38 112 ALA A C 1
ATOM 921 O O . ALA A 1 112 ? -36.894 -10.890 83.585 1.00 53.38 112 ALA A O 1
ATOM 922 N N . GLY A 1 113 ? -35.924 -9.436 85.026 1.00 49.59 113 GLY A N 1
ATOM 923 C CA . GLY A 1 113 ? -35.756 -10.312 86.191 1.00 49.59 113 GLY A CA 1
ATOM 924 C C . GLY A 1 113 ? -34.322 -10.837 86.318 1.00 49.59 113 GLY A C 1
ATOM 925 O O . GLY A 1 113 ? -33.840 -11.502 85.417 1.00 49.59 113 GLY A O 1
ATOM 926 N N . GLY A 1 114 ? -33.540 -10.560 87.361 1.00 52.75 114 GLY A N 1
ATOM 927 C CA . GLY A 1 114 ? -33.870 -10.130 88.720 1.00 52.75 114 GLY A CA 1
ATOM 928 C C . GLY A 1 114 ? -33.367 -11.185 89.712 1.00 52.75 114 GLY A C 1
ATOM 929 O O . GLY A 1 114 ? -33.757 -12.339 89.597 1.00 52.75 114 GLY A O 1
ATOM 930 N N . GLY A 1 115 ? -32.538 -10.767 90.679 1.00 49.75 115 GLY A N 1
ATOM 931 C CA . GLY A 1 115 ? -32.042 -11.577 91.809 1.00 49.75 115 GLY A CA 1
ATOM 932 C C . GLY A 1 115 ? -30.854 -12.475 91.432 1.00 49.75 115 GLY A C 1
ATOM 933 O O . GLY A 1 115 ? -30.918 -13.204 90.458 1.00 49.75 115 GLY A O 1
ATOM 934 N N . GLY A 1 116 ? -29.692 -12.441 92.082 1.00 56.03 116 GLY A N 1
ATOM 935 C CA . GLY A 1 116 ? -29.447 -12.271 93.510 1.00 56.03 116 GLY A CA 1
ATOM 936 C C . GLY A 1 116 ? -29.280 -13.649 94.151 1.00 56.03 116 GLY A C 1
ATOM 937 O O . GLY A 1 116 ? -30.284 -14.218 94.555 1.00 56.03 116 GLY A O 1
ATOM 938 N N . ALA A 1 117 ? -28.043 -14.167 94.201 1.00 49.16 117 ALA A N 1
ATOM 939 C CA . ALA A 1 117 ? -27.524 -15.118 95.200 1.00 49.16 117 ALA A CA 1
ATOM 940 C C . ALA A 1 117 ? -26.079 -15.552 94.850 1.00 49.16 117 ALA A C 1
ATOM 942 O O . ALA A 1 117 ? -25.851 -16.322 93.921 1.00 49.16 117 ALA A O 1
ATOM 943 N N . GLU A 1 118 ? -25.107 -15.056 95.618 1.00 51.81 118 GLU A N 1
ATOM 944 C CA . GLU A 1 118 ? -23.895 -15.803 96.016 1.00 51.81 118 GLU A CA 1
ATOM 945 C C . GLU A 1 118 ? -24.287 -16.963 96.967 1.00 51.81 118 GLU A C 1
ATOM 947 O O . GLU A 1 118 ? -25.418 -16.966 97.461 1.00 51.81 118 GLU A O 1
ATOM 952 N N . PRO A 1 119 ? -23.363 -17.821 97.446 1.00 70.44 119 PRO A N 1
ATOM 953 C CA . PRO A 1 119 ? -22.212 -18.490 96.825 1.00 70.44 119 PRO A CA 1
ATOM 954 C C . PRO A 1 119 ? -22.325 -20.030 97.026 1.00 70.44 119 PRO A C 1
ATOM 956 O O . PRO A 1 119 ? -23.250 -20.494 97.684 1.00 70.44 119 PRO A O 1
ATOM 959 N N . THR A 1 120 ? -21.401 -20.845 96.494 1.00 57.88 120 THR A N 1
ATOM 960 C CA . THR A 1 120 ? -20.787 -22.027 97.172 1.00 57.88 120 THR A CA 1
ATOM 961 C C . THR A 1 120 ? -19.957 -22.888 96.207 1.00 57.88 120 THR A C 1
ATOM 963 O O . THR A 1 120 ? -20.440 -23.387 95.196 1.00 57.88 120 THR A O 1
ATOM 966 N N . THR A 1 121 ? -18.689 -23.097 96.567 1.00 67.12 121 THR A N 1
ATOM 967 C CA . THR A 1 121 ? -17.835 -24.231 96.157 1.00 67.12 121 THR A CA 1
ATOM 968 C C . THR A 1 121 ? -18.265 -25.492 96.946 1.00 67.12 121 THR A C 1
ATOM 970 O O . THR A 1 121 ? -18.847 -25.325 98.022 1.00 67.12 121 THR A O 1
ATOM 973 N N . PRO A 1 122 ? -17.980 -26.742 96.510 1.00 64.19 122 PRO A N 1
ATOM 974 C CA . PRO A 1 122 ? -16.617 -27.289 96.555 1.00 64.19 122 PRO A CA 1
ATOM 975 C C . PRO A 1 122 ? -16.207 -28.177 95.355 1.00 64.19 122 PRO A C 1
ATOM 977 O O . PRO A 1 122 ? -17.022 -28.638 94.567 1.00 64.19 122 PRO A O 1
ATOM 980 N N . ALA A 1 123 ? -14.888 -28.370 95.267 1.00 61.81 123 ALA A N 1
ATOM 981 C CA . ALA A 1 123 ? -14.107 -29.461 94.673 1.00 61.81 123 ALA A CA 1
ATOM 982 C C . ALA A 1 123 ? -14.818 -30.598 93.907 1.00 61.81 123 ALA A C 1
ATOM 984 O O . ALA A 1 123 ? -15.685 -31.270 94.455 1.00 61.81 123 ALA A O 1
ATOM 985 N N . ASN A 1 124 ? -14.263 -30.981 92.747 1.00 56.44 124 ASN A N 1
ATOM 986 C CA . ASN A 1 124 ? -14.112 -32.405 92.438 1.00 56.44 124 ASN A CA 1
ATOM 987 C C . ASN A 1 124 ? -12.924 -32.689 91.504 1.00 56.44 124 ASN A C 1
ATOM 989 O O . ASN A 1 124 ? -12.663 -31.952 90.557 1.00 56.44 124 ASN A O 1
ATOM 993 N N . GLN A 1 125 ? -12.218 -33.761 91.842 1.00 56.09 125 GLN A N 1
ATOM 994 C CA . GLN A 1 125 ? -11.076 -34.358 91.161 1.00 56.09 125 GLN A CA 1
ATOM 995 C C . GLN A 1 125 ? -11.541 -35.100 89.901 1.00 56.09 125 GLN A C 1
ATOM 997 O O . GLN A 1 125 ? -12.584 -35.753 89.941 1.00 56.09 125 GLN A O 1
ATOM 1002 N N . ASN A 1 126 ? -10.751 -35.038 88.825 1.00 53.03 126 ASN A N 1
ATOM 1003 C CA . ASN A 1 126 ? -10.137 -36.202 88.166 1.00 53.03 126 ASN A CA 1
ATOM 1004 C C . ASN A 1 126 ? -9.163 -35.719 87.084 1.00 53.03 126 ASN A C 1
ATOM 1006 O O . ASN A 1 126 ? -9.627 -35.009 86.164 1.00 53.03 126 ASN A O 1
#

Sequence (126 aa):
GANGLRRRGRQTYTRYQTLELEKEFHTNHYLTRRRRIEMAHALCLTERQIKIWFQNRRMKLKKEIQAIKELNEQEKQAQAQKAAAVAAAAAVAVSQQQPQQQQQQQQQGNPAGGGGAEPTTPANQN

pLDDT: mean 82.45, std 18.76, range [35.53, 98.69]

Organism: NCBI:txid438502